Protein AF-A0A257LFM7-F1 (afdb_monomer)

Structure (mmCIF, N/CA/C/O backbone):
data_AF-A0A257LFM7-F1
#
_entry.id   AF-A0A257LFM7-F1
#
loop_
_atom_site.group_PDB
_atom_site.id
_atom_site.type_symbol
_atom_site.label_atom_id
_atom_site.label_alt_id
_atom_site.label_comp_id
_atom_site.label_asym_id
_atom_site.label_entity_id
_atom_site.label_seq_id
_atom_site.pdbx_PDB_ins_code
_atom_site.Cartn_x
_atom_site.Cartn_y
_atom_site.Cartn_z
_atom_site.occupancy
_atom_site.B_iso_or_equiv
_atom_site.auth_seq_id
_atom_site.auth_comp_id
_atom_site.auth_asym_id
_atom_site.auth_atom_id
_atom_site.pdbx_PDB_model_num
ATOM 1 N N . MET A 1 1 ? 30.076 26.881 -37.413 1.00 47.75 1 MET A N 1
ATOM 2 C CA . MET A 1 1 ? 30.896 25.856 -38.094 1.00 47.75 1 MET A CA 1
ATOM 3 C C . MET A 1 1 ? 30.416 25.751 -39.536 1.00 47.75 1 MET A C 1
ATOM 5 O O . MET A 1 1 ? 29.245 25.444 -39.719 1.00 47.75 1 MET A O 1
ATOM 9 N N . PRO A 1 2 ? 31.235 26.105 -40.540 1.00 49.88 2 PRO A N 1
ATOM 10 C CA . PRO A 1 2 ? 30.829 26.070 -41.944 1.00 49.88 2 PRO A CA 1
ATOM 11 C C . PRO A 1 2 ? 30.693 24.620 -42.424 1.00 49.88 2 PRO A C 1
ATOM 13 O O . PRO A 1 2 ? 31.583 23.801 -42.202 1.00 49.88 2 PRO A O 1
ATOM 16 N N . ALA A 1 3 ? 29.567 24.299 -43.063 1.00 53.66 3 ALA A N 1
ATOM 17 C CA . ALA A 1 3 ? 29.350 23.005 -43.694 1.00 53.66 3 ALA A CA 1
ATOM 18 C C . ALA A 1 3 ? 30.335 22.847 -44.860 1.00 53.66 3 ALA A C 1
ATOM 20 O O . ALA A 1 3 ? 30.279 23.606 -45.827 1.00 53.66 3 ALA A O 1
ATOM 21 N N . MET A 1 4 ? 31.249 21.879 -44.765 1.00 58.03 4 MET A N 1
ATOM 22 C CA . MET A 1 4 ? 32.075 21.483 -45.903 1.00 58.03 4 MET A CA 1
ATOM 23 C C . MET A 1 4 ? 31.155 20.951 -47.013 1.00 58.03 4 MET A C 1
ATOM 25 O O . MET A 1 4 ? 30.431 19.980 -46.773 1.00 58.03 4 MET A O 1
ATOM 29 N N . PRO A 1 5 ? 31.158 21.545 -48.220 1.00 57.62 5 PRO A N 1
ATOM 30 C CA . PRO A 1 5 ? 30.429 20.982 -49.342 1.00 57.62 5 PRO A CA 1
ATOM 31 C C . PRO A 1 5 ? 31.080 19.649 -49.713 1.00 57.62 5 PRO A C 1
ATOM 33 O O . PRO A 1 5 ? 32.268 19.586 -50.031 1.00 57.62 5 PRO A O 1
ATOM 36 N N . LEU A 1 6 ? 30.303 18.567 -49.658 1.00 60.91 6 LEU A N 1
ATOM 37 C CA . LEU A 1 6 ? 30.749 17.262 -50.136 1.00 60.91 6 LEU A CA 1
ATOM 38 C C . LEU A 1 6 ? 31.163 17.402 -51.615 1.00 60.91 6 LEU A C 1
ATOM 40 O O . LEU A 1 6 ? 30.379 17.940 -52.405 1.00 60.91 6 LEU A O 1
ATOM 44 N N . PRO A 1 7 ? 32.356 16.929 -52.023 1.00 60.31 7 PRO A N 1
ATOM 45 C CA . PRO A 1 7 ? 32.887 17.094 -53.375 1.00 60.31 7 PRO A CA 1
ATOM 46 C C . PRO A 1 7 ? 32.205 16.114 -54.342 1.00 60.31 7 PRO A C 1
ATOM 48 O O . PRO A 1 7 ? 32.818 15.213 -54.904 1.00 60.31 7 PRO A O 1
ATOM 51 N N . LEU A 1 8 ? 30.894 16.258 -54.517 1.00 55.66 8 LEU A N 1
ATOM 52 C CA . LEU A 1 8 ? 30.091 15.458 -55.442 1.00 55.66 8 LEU A CA 1
ATOM 53 C C . LEU A 1 8 ? 30.017 16.114 -56.830 1.00 55.66 8 LEU A C 1
ATOM 55 O O . LEU A 1 8 ? 29.607 15.479 -57.797 1.00 55.66 8 LEU A O 1
ATOM 59 N N . SE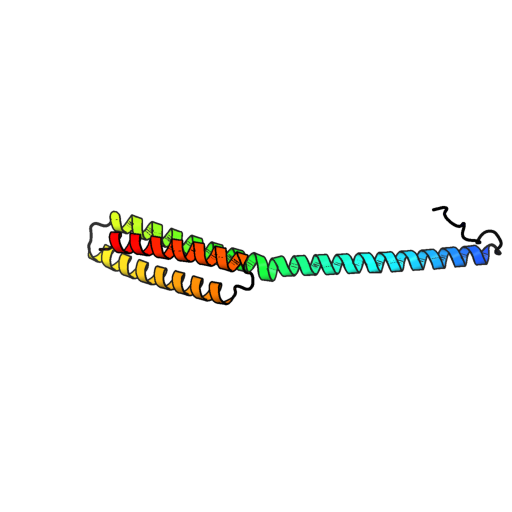R A 1 9 ? 30.424 17.381 -56.953 1.00 60.25 9 SER A N 1
ATOM 60 C CA . SER A 1 9 ? 30.270 18.208 -58.155 1.00 60.25 9 SER A CA 1
ATOM 61 C C . SER A 1 9 ? 31.342 17.998 -59.233 1.00 60.25 9 SER A C 1
ATOM 63 O O . SER A 1 9 ? 31.210 18.568 -60.316 1.00 60.25 9 SER A O 1
ATOM 65 N N . THR A 1 10 ? 32.347 17.150 -59.001 1.00 59.50 10 THR A N 1
ATOM 66 C CA . THR A 1 10 ? 33.417 16.818 -59.969 1.00 59.50 10 THR A CA 1
ATOM 67 C C . THR A 1 10 ? 33.286 15.412 -60.571 1.00 59.50 10 THR A C 1
ATOM 69 O O . THR A 1 10 ? 34.024 15.051 -61.483 1.00 59.50 10 THR A O 1
ATOM 72 N N . LEU A 1 11 ? 32.316 14.614 -60.108 1.00 59.88 11 LEU A N 1
ATOM 73 C CA . LEU A 1 11 ? 32.126 13.218 -60.522 1.00 59.88 11 LEU A CA 1
ATOM 74 C C . LEU A 1 11 ? 31.223 13.094 -61.760 1.00 59.88 11 LEU A C 1
ATOM 76 O O . LEU A 1 11 ? 30.362 13.949 -61.991 1.00 59.88 11 LEU A O 1
ATOM 80 N N . LYS A 1 12 ? 31.367 12.009 -62.537 1.00 71.25 12 LYS A N 1
ATOM 81 C CA . LYS A 1 12 ? 30.468 11.696 -63.668 1.00 71.25 12 LYS A CA 1
ATOM 82 C C . LYS A 1 12 ? 29.021 11.508 -63.160 1.00 71.25 12 LYS A C 1
ATOM 84 O O . LYS A 1 12 ? 28.848 10.982 -62.058 1.00 71.25 12 LYS A O 1
ATOM 89 N N . PRO A 1 13 ? 27.974 11.859 -63.933 1.00 71.44 13 PRO A N 1
ATOM 90 C CA . PRO A 1 13 ? 26.576 11.845 -63.469 1.00 71.44 13 PRO A CA 1
ATOM 91 C C . PRO A 1 13 ? 26.137 10.527 -62.802 1.00 71.44 13 PRO A C 1
ATOM 93 O O . PRO A 1 13 ? 25.510 10.544 -61.745 1.00 71.44 13 PRO A O 1
ATOM 96 N N . GLY A 1 14 ? 26.556 9.378 -63.349 1.00 72.25 14 GLY A N 1
ATOM 97 C CA . GLY A 1 14 ? 26.248 8.058 -62.783 1.00 72.25 14 GLY A CA 1
ATOM 98 C C . GLY A 1 14 ? 26.924 7.757 -61.436 1.0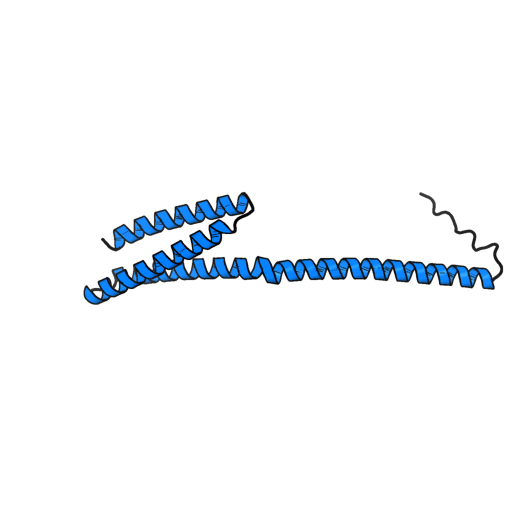0 72.25 14 GLY A C 1
ATOM 99 O O . GLY A 1 14 ? 26.375 7.015 -60.627 1.00 72.25 14 GLY A O 1
ATOM 100 N N . GLN A 1 15 ? 28.086 8.352 -61.147 1.00 77.50 15 GLN A N 1
ATOM 101 C CA . GLN A 1 15 ? 28.755 8.216 -59.845 1.00 77.50 15 GLN A CA 1
ATOM 102 C C . GLN A 1 15 ? 28.098 9.095 -58.776 1.00 77.50 15 GLN A C 1
ATOM 104 O O . GLN A 1 15 ? 27.980 8.666 -57.630 1.00 77.50 15 GLN A O 1
ATOM 109 N N . ARG A 1 16 ? 27.599 10.283 -59.151 1.00 74.50 16 ARG A N 1
ATOM 110 C CA . ARG A 1 16 ? 26.830 11.151 -58.240 1.00 74.50 16 ARG A CA 1
ATOM 111 C C . ARG A 1 16 ? 25.546 10.478 -57.781 1.00 74.50 16 ARG A C 1
ATOM 113 O O . ARG A 1 16 ? 25.245 10.490 -56.593 1.00 74.50 16 ARG A O 1
ATOM 120 N N . LEU A 1 17 ? 24.831 9.847 -58.714 1.00 81.75 17 LEU A N 1
ATOM 121 C CA . LEU A 1 17 ? 23.586 9.147 -58.412 1.00 81.75 17 LEU A CA 1
ATOM 122 C C . LEU A 1 17 ? 23.818 7.978 -57.441 1.00 81.75 17 LEU A C 1
ATOM 124 O O . LEU A 1 17 ? 23.080 7.827 -56.473 1.00 81.75 17 LEU A O 1
ATOM 128 N N . ARG A 1 18 ? 24.891 7.198 -57.642 1.00 83.94 18 ARG A N 1
ATOM 129 C CA . ARG A 1 18 ? 25.274 6.108 -56.727 1.00 83.94 18 ARG A CA 1
ATOM 130 C C . ARG A 1 18 ? 25.683 6.623 -55.346 1.00 83.94 18 ARG A C 1
ATOM 132 O O . ARG A 1 18 ? 25.299 6.018 -54.352 1.00 83.94 18 ARG A O 1
ATOM 139 N N . GLY A 1 19 ? 26.413 7.739 -55.277 1.00 84.88 19 GLY A N 1
ATOM 140 C CA . GLY A 1 19 ? 26.787 8.377 -54.011 1.00 84.88 19 GLY A CA 1
ATOM 141 C C . GLY A 1 19 ? 25.576 8.885 -53.223 1.00 84.88 19 GLY A C 1
ATOM 142 O O . GLY A 1 19 ? 25.474 8.623 -52.028 1.00 84.88 19 GLY A O 1
ATOM 143 N N . LEU A 1 20 ? 24.624 9.538 -53.897 1.00 87.94 20 LEU A N 1
ATOM 144 C CA . LEU A 1 20 ? 23.369 9.984 -53.282 1.00 87.94 20 LEU A CA 1
ATOM 145 C C . LEU A 1 20 ? 22.509 8.806 -52.812 1.00 87.94 20 LEU A C 1
ATOM 147 O O . LEU A 1 20 ? 21.964 8.858 -51.714 1.00 87.94 20 LEU A O 1
ATOM 151 N N . LEU A 1 21 ? 22.427 7.730 -53.600 1.00 89.62 21 LEU A N 1
ATOM 152 C CA . LEU A 1 21 ? 21.700 6.520 -53.214 1.00 89.62 21 LEU A CA 1
ATOM 153 C C . LEU A 1 21 ? 22.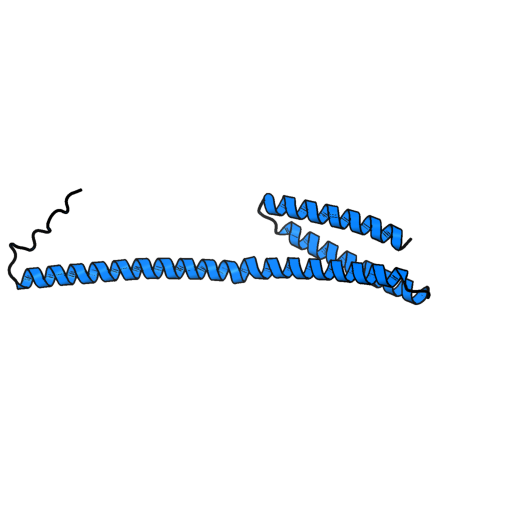329 5.848 -51.983 1.00 89.62 21 LEU A C 1
ATOM 155 O O . LEU A 1 21 ? 21.617 5.491 -51.050 1.00 89.62 21 LEU A O 1
ATOM 159 N N . ALA A 1 22 ? 23.658 5.710 -51.952 1.00 91.12 22 ALA A N 1
ATOM 160 C CA . ALA A 1 22 ? 24.367 5.144 -50.806 1.00 91.12 22 ALA A CA 1
ATOM 161 C C . ALA A 1 22 ? 24.174 5.994 -49.538 1.00 91.12 22 ALA A C 1
ATOM 163 O O . ALA A 1 22 ? 23.930 5.449 -48.464 1.00 91.12 22 ALA A O 1
ATOM 164 N N . LEU A 1 23 ? 24.218 7.324 -49.672 1.00 91.44 23 LEU A N 1
ATOM 165 C CA . LEU A 1 23 ? 23.950 8.249 -48.571 1.00 91.44 23 LEU A CA 1
ATOM 166 C C . LEU A 1 23 ? 22.504 8.135 -48.068 1.00 91.44 23 LEU A C 1
ATOM 168 O O . LEU A 1 23 ? 22.279 8.115 -46.861 1.00 91.44 23 LEU A O 1
ATOM 172 N N . LEU A 1 24 ? 21.529 8.021 -48.974 1.00 91.81 24 LEU A N 1
ATOM 173 C CA . LEU A 1 24 ? 20.124 7.825 -48.616 1.00 91.81 24 LEU A CA 1
ATOM 174 C C . LEU A 1 24 ? 19.933 6.524 -47.822 1.00 91.81 24 LEU A C 1
ATOM 176 O O . LEU A 1 24 ? 19.301 6.540 -46.770 1.00 91.81 24 LEU A O 1
ATOM 180 N N . ILE A 1 25 ? 20.513 5.413 -48.289 1.00 94.00 25 ILE A N 1
ATOM 181 C CA . ILE A 1 25 ? 20.438 4.115 -47.600 1.00 94.00 25 ILE A CA 1
ATOM 182 C C . ILE A 1 25 ? 21.071 4.204 -46.205 1.00 94.00 25 ILE A C 1
ATOM 184 O O . ILE A 1 25 ? 20.489 3.711 -45.240 1.00 94.00 25 ILE A O 1
ATOM 188 N N . LEU A 1 26 ? 22.221 4.875 -46.077 1.00 94.25 26 LEU A N 1
ATOM 189 C CA . LEU A 1 26 ? 22.877 5.106 -44.788 1.00 94.25 26 LEU A CA 1
ATOM 190 C C . LEU A 1 26 ? 21.970 5.889 -43.823 1.00 94.25 26 LEU A C 1
ATOM 192 O O . LEU A 1 26 ? 21.817 5.499 -42.666 1.00 94.25 26 LEU A O 1
ATOM 196 N N . LEU A 1 27 ? 21.344 6.970 -44.297 1.00 92.00 27 LEU A N 1
ATOM 197 C CA . LEU A 1 27 ? 20.438 7.796 -43.494 1.00 92.00 27 LEU A CA 1
ATOM 198 C C . LEU A 1 27 ? 19.190 7.022 -43.053 1.00 92.00 27 LEU A C 1
ATOM 200 O O . LEU A 1 27 ? 18.792 7.122 -41.894 1.00 92.00 27 LEU A O 1
ATOM 204 N N . VAL A 1 28 ? 18.602 6.215 -43.941 1.00 93.12 28 VAL A N 1
ATOM 205 C CA . VAL A 1 28 ? 17.459 5.350 -43.602 1.00 93.12 28 VAL A CA 1
ATOM 206 C C . VAL A 1 28 ? 17.860 4.297 -42.566 1.00 93.12 28 VAL A C 1
ATOM 208 O O . VAL A 1 28 ? 17.122 4.084 -41.607 1.00 93.12 28 VAL A O 1
ATOM 211 N N . GLY A 1 29 ? 19.038 3.681 -42.705 1.00 92.62 29 GLY A N 1
ATOM 212 C CA . GLY A 1 29 ? 19.560 2.722 -41.728 1.00 92.62 29 GLY A CA 1
ATOM 213 C C . GLY A 1 29 ? 19.779 3.340 -40.344 1.00 92.62 29 GLY A C 1
ATOM 214 O O . GLY A 1 29 ? 19.379 2.756 -39.337 1.00 92.62 29 GLY A O 1
ATOM 215 N N . LEU A 1 30 ? 20.344 4.552 -40.288 1.00 92.69 30 LEU A N 1
ATOM 216 C CA . LEU A 1 30 ? 20.507 5.308 -39.042 1.00 92.69 30 LEU A CA 1
ATOM 217 C C . LEU A 1 30 ? 19.156 5.641 -38.399 1.00 92.69 30 LEU A C 1
ATOM 219 O O . LEU A 1 30 ? 18.977 5.410 -37.204 1.00 92.69 30 LEU A O 1
ATOM 223 N N . LEU A 1 31 ? 18.193 6.131 -39.185 1.00 91.81 31 LEU A N 1
ATOM 224 C CA . LEU A 1 31 ? 16.854 6.451 -38.691 1.00 91.81 31 LEU A CA 1
ATOM 225 C C . LEU A 1 31 ? 16.139 5.206 -38.152 1.00 91.81 31 LEU A C 1
ATOM 227 O O . LEU A 1 31 ? 15.547 5.264 -37.077 1.00 91.81 31 LEU A O 1
ATOM 231 N N . ALA A 1 32 ? 16.229 4.076 -38.858 1.00 89.62 32 ALA A N 1
ATOM 232 C CA . ALA A 1 32 ? 15.660 2.807 -38.415 1.00 89.62 32 ALA A CA 1
ATOM 233 C C . ALA A 1 32 ? 16.295 2.326 -37.099 1.00 89.62 32 ALA A C 1
ATOM 235 O O . ALA A 1 32 ? 15.577 1.899 -36.194 1.00 89.62 32 ALA A O 1
ATOM 236 N N . GLY A 1 33 ? 17.619 2.450 -36.955 1.00 87.44 33 GLY A N 1
ATOM 237 C CA . GLY A 1 33 ? 18.325 2.121 -35.715 1.00 87.44 33 GLY A CA 1
ATOM 238 C C . GLY A 1 33 ? 17.885 2.990 -34.532 1.00 87.44 33 GLY A C 1
ATOM 239 O O . GLY A 1 33 ? 17.578 2.469 -33.459 1.00 87.44 33 GLY A O 1
ATOM 240 N N . VAL A 1 34 ? 17.779 4.307 -34.736 1.00 88.56 34 VAL A N 1
ATOM 241 C CA . VAL A 1 34 ? 17.291 5.249 -33.715 1.00 88.56 34 VAL A CA 1
ATOM 242 C C . VAL A 1 34 ? 15.837 4.948 -33.346 1.00 88.56 34 VAL A C 1
ATOM 244 O O . VAL A 1 34 ? 15.519 4.814 -32.165 1.00 88.56 34 VAL A O 1
ATOM 247 N N . ALA A 1 35 ? 14.958 4.760 -34.334 1.00 85.12 35 ALA A N 1
ATOM 248 C CA . ALA A 1 35 ? 13.552 4.431 -34.107 1.00 85.12 35 ALA A CA 1
ATOM 249 C C . ALA A 1 35 ? 13.384 3.118 -33.326 1.00 85.12 35 ALA A C 1
ATOM 251 O O . ALA A 1 35 ? 12.569 3.041 -32.402 1.00 85.12 35 ALA A O 1
ATOM 252 N N . MET A 1 36 ? 14.186 2.097 -33.641 1.00 84.44 36 MET A N 1
ATOM 253 C CA . MET A 1 36 ? 14.176 0.826 -32.922 1.00 84.44 36 MET A CA 1
ATOM 254 C C . MET A 1 36 ? 14.658 0.986 -31.474 1.00 84.44 36 MET A C 1
ATOM 256 O O . MET A 1 36 ? 14.026 0.446 -30.569 1.00 84.44 36 MET A O 1
ATOM 260 N N . SER A 1 37 ? 15.712 1.774 -31.236 1.00 84.44 37 SER A N 1
ATOM 261 C CA . SER A 1 37 ? 16.202 2.090 -29.885 1.00 84.44 37 SER A CA 1
ATOM 262 C C . SER A 1 37 ? 15.137 2.795 -29.032 1.00 84.44 37 SER A C 1
ATOM 264 O O . SER A 1 37 ? 14.862 2.383 -27.904 1.00 84.44 37 SER A O 1
ATOM 266 N N . HIS A 1 38 ? 14.452 3.798 -29.595 1.00 80.69 38 HIS A N 1
ATOM 267 C CA . HIS A 1 38 ? 13.347 4.483 -28.915 1.00 80.69 38 HIS A CA 1
ATOM 268 C C . HIS A 1 38 ? 12.142 3.572 -28.664 1.00 80.69 38 HIS A C 1
ATOM 270 O O . HIS A 1 38 ? 11.512 3.649 -27.612 1.00 80.69 38 HIS A O 1
ATOM 276 N N . THR A 1 39 ? 11.824 2.680 -29.602 1.00 83.69 39 THR A N 1
ATOM 277 C CA . THR A 1 39 ? 10.732 1.714 -29.423 1.00 83.69 39 THR A CA 1
ATOM 278 C C . THR A 1 39 ? 11.057 0.726 -28.302 1.00 83.69 39 THR A C 1
ATOM 280 O O . THR A 1 39 ? 10.196 0.418 -27.480 1.00 83.69 39 THR A O 1
ATOM 283 N N . GLN A 1 40 ? 12.309 0.264 -28.216 1.00 82.25 40 GLN A N 1
ATOM 284 C CA . GLN A 1 40 ? 12.747 -0.627 -27.142 1.00 82.25 40 GLN A CA 1
ATOM 285 C C . GLN A 1 40 ? 12.687 0.054 -25.772 1.00 82.25 40 GLN A C 1
ATOM 287 O O . GLN A 1 40 ? 12.142 -0.538 -24.840 1.00 82.25 40 GLN A O 1
ATOM 292 N N . SER A 1 41 ? 13.163 1.296 -25.645 1.00 78.81 41 SER A N 1
ATOM 293 C CA . SER A 1 41 ? 13.099 2.035 -24.375 1.00 78.81 41 SER A CA 1
ATOM 294 C C . SER A 1 41 ? 11.666 2.380 -23.957 1.00 78.81 41 SER A C 1
ATOM 296 O O . SER A 1 41 ? 11.316 2.251 -22.785 1.00 78.81 41 SER A O 1
ATOM 298 N N . ALA A 1 42 ? 10.791 2.726 -24.904 1.00 76.25 42 ALA A N 1
ATOM 299 C CA . ALA A 1 42 ? 9.367 2.901 -24.626 1.00 76.25 42 ALA A CA 1
ATOM 300 C C . ALA A 1 42 ? 8.715 1.585 -24.164 1.00 76.25 42 ALA A C 1
ATOM 302 O O . ALA A 1 42 ? 7.932 1.569 -23.212 1.00 76.25 42 ALA A O 1
ATOM 303 N N . SER A 1 43 ? 9.074 0.462 -24.797 1.00 82.00 43 SER A N 1
ATOM 304 C CA . SER A 1 43 ? 8.558 -0.854 -24.415 1.00 82.00 43 SER A CA 1
ATOM 305 C C . SER A 1 43 ? 9.023 -1.283 -23.020 1.00 82.00 43 SER A C 1
ATOM 307 O O . SER A 1 43 ? 8.226 -1.830 -22.260 1.00 82.00 43 SER A O 1
ATOM 309 N N . SER A 1 44 ? 10.276 -0.998 -22.644 1.00 80.50 44 SER A N 1
ATOM 310 C CA . SER A 1 44 ? 10.802 -1.341 -21.321 1.00 80.50 44 SER A CA 1
ATOM 311 C C . SER A 1 44 ? 10.179 -0.478 -20.227 1.00 80.50 44 SER A C 1
ATOM 313 O O . SER A 1 44 ? 9.801 -1.013 -19.187 1.00 80.50 44 SER A O 1
ATOM 315 N N . ALA A 1 45 ? 9.972 0.819 -20.479 1.00 79.56 45 ALA A N 1
ATOM 316 C CA . ALA A 1 45 ? 9.253 1.704 -19.565 1.00 79.56 45 ALA A CA 1
ATOM 317 C C . ALA A 1 45 ? 7.796 1.250 -19.359 1.00 79.56 45 ALA A C 1
ATOM 319 O O . ALA A 1 45 ? 7.321 1.176 -18.226 1.00 79.56 45 ALA A O 1
ATOM 320 N N . SER A 1 46 ? 7.102 0.878 -20.439 1.00 84.56 46 SER A N 1
ATOM 321 C CA . SER A 1 46 ? 5.726 0.369 -20.372 1.00 84.56 46 SER A CA 1
ATOM 322 C C . SER A 1 46 ? 5.626 -0.949 -19.593 1.00 84.56 46 SER A C 1
ATOM 324 O O . SER A 1 46 ? 4.725 -1.111 -18.761 1.00 84.56 46 SER A O 1
ATOM 326 N N . ARG A 1 47 ? 6.582 -1.869 -19.793 1.00 86.12 47 ARG A N 1
ATOM 327 C CA . ARG A 1 47 ? 6.675 -3.110 -19.008 1.00 86.12 47 ARG A CA 1
ATOM 328 C C . ARG A 1 47 ? 6.960 -2.830 -17.543 1.00 86.12 47 ARG A C 1
ATOM 330 O O . ARG A 1 47 ? 6.236 -3.331 -16.696 1.00 86.12 47 ARG A O 1
ATOM 337 N N . HIS A 1 48 ? 7.938 -1.978 -17.236 1.00 83.12 48 HIS A N 1
ATOM 338 C CA . HIS A 1 48 ? 8.245 -1.598 -15.857 1.00 83.12 48 HIS A CA 1
ATOM 339 C C . HIS A 1 48 ? 7.017 -1.018 -15.143 1.00 83.12 48 HIS A C 1
ATOM 341 O O . HIS A 1 48 ? 6.689 -1.417 -14.026 1.00 83.12 48 HIS A O 1
ATOM 347 N N . PHE A 1 49 ? 6.275 -0.137 -15.813 1.00 83.00 49 PHE A N 1
ATOM 348 C CA . PHE A 1 49 ? 5.043 0.416 -15.266 1.00 83.00 49 PHE A CA 1
ATOM 349 C C . PHE A 1 49 ? 3.981 -0.665 -14.997 1.00 83.00 49 PHE A C 1
ATOM 351 O O . PHE A 1 49 ? 3.392 -0.709 -13.917 1.00 83.00 49 PHE A O 1
ATOM 358 N N . SER A 1 50 ? 3.767 -1.571 -15.952 1.00 85.38 50 SER A N 1
ATOM 359 C CA . SER A 1 50 ? 2.722 -2.601 -15.866 1.00 85.38 50 SER A CA 1
ATOM 360 C C . SER A 1 50 ? 3.065 -3.740 -14.899 1.00 85.38 50 SER A C 1
ATOM 362 O O . SER A 1 50 ? 2.176 -4.282 -14.247 1.00 85.38 50 SER A O 1
ATOM 364 N N . GLU A 1 51 ? 4.342 -4.107 -14.791 1.00 86.69 51 GLU A N 1
ATOM 365 C CA . GLU A 1 51 ? 4.813 -5.267 -14.025 1.00 86.69 51 GLU A CA 1
ATOM 366 C C . GLU A 1 51 ? 5.295 -4.900 -12.614 1.00 86.69 51 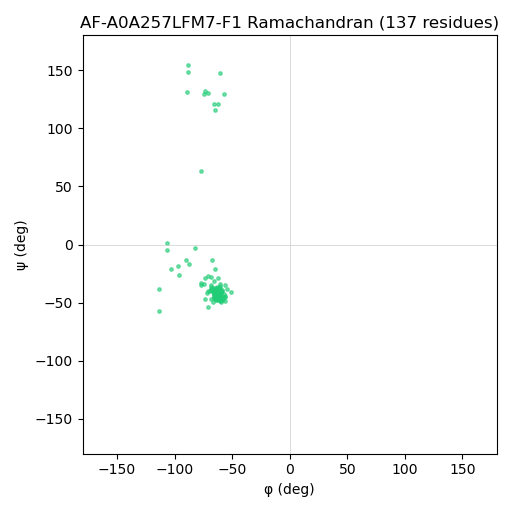GLU A C 1
ATOM 368 O O . GLU A 1 51 ? 5.235 -5.734 -11.709 1.00 86.69 51 GLU A O 1
ATOM 373 N N . VAL A 1 52 ? 5.745 -3.658 -12.394 1.00 83.69 52 VAL A N 1
ATOM 374 C CA . VAL A 1 52 ? 6.307 -3.213 -11.106 1.00 83.69 52 VAL A CA 1
ATOM 375 C C . VAL A 1 52 ? 5.417 -2.169 -10.441 1.00 83.69 52 VAL A C 1
ATOM 377 O O . VAL A 1 52 ? 4.952 -2.387 -9.319 1.00 83.69 52 VAL A O 1
ATOM 380 N N . VAL A 1 53 ? 5.137 -1.060 -11.131 1.00 84.69 53 VAL A N 1
ATOM 381 C CA . VAL A 1 53 ? 4.450 0.099 -10.533 1.00 84.69 53 VAL A CA 1
ATOM 382 C C . VAL A 1 53 ? 2.980 -0.210 -10.252 1.00 84.69 53 VAL A C 1
ATOM 384 O O . VAL A 1 53 ? 2.534 -0.090 -9.110 1.00 84.69 53 VAL A O 1
ATOM 387 N N . MET A 1 54 ? 2.232 -0.674 -11.258 1.00 88.31 54 MET A N 1
ATOM 388 C CA . MET A 1 54 ? 0.795 -0.939 -11.127 1.00 88.31 54 MET A CA 1
ATOM 389 C C . MET A 1 54 ? 0.485 -2.005 -10.058 1.00 88.31 54 MET A C 1
ATOM 391 O O . MET A 1 54 ? -0.378 -1.766 -9.207 1.00 88.31 54 MET A O 1
ATOM 395 N N . PRO A 1 55 ? 1.198 -3.150 -10.000 1.00 88.81 55 PRO A N 1
ATOM 396 C CA . 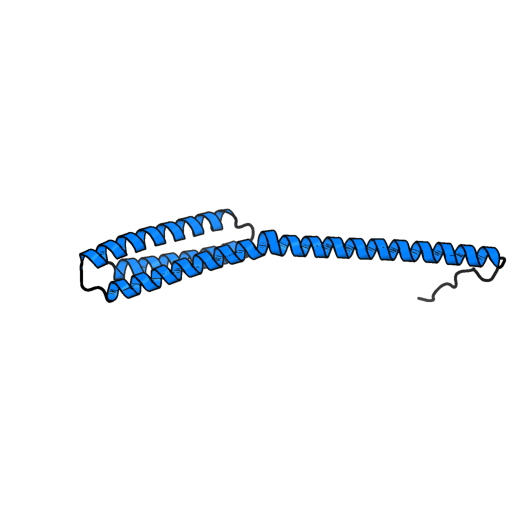PRO A 1 55 ? 0.974 -4.128 -8.942 1.00 88.81 55 PRO A CA 1
ATOM 397 C C . PRO A 1 55 ? 1.359 -3.603 -7.557 1.00 88.81 55 PRO A C 1
ATOM 399 O O . PRO A 1 55 ? 0.737 -4.004 -6.575 1.00 88.81 55 PRO A O 1
ATOM 402 N N . SER A 1 56 ? 2.363 -2.724 -7.451 1.00 85.62 56 SER A N 1
ATOM 403 C CA . SER A 1 56 ? 2.718 -2.089 -6.176 1.00 85.62 56 SER A CA 1
ATOM 404 C C . SER A 1 56 ? 1.611 -1.149 -5.694 1.00 85.62 56 SER A C 1
ATOM 406 O O . SER A 1 56 ? 1.123 -1.309 -4.575 1.00 85.62 56 SER A O 1
ATOM 408 N N . MET A 1 57 ? 1.120 -0.258 -6.567 1.00 87.38 57 MET A N 1
ATOM 409 C CA . MET A 1 57 ? -0.011 0.630 -6.261 1.00 87.38 57 MET A CA 1
ATOM 410 C C . MET A 1 57 ? -1.254 -0.151 -5.844 1.00 87.38 57 MET A C 1
ATOM 412 O O . MET A 1 57 ? -1.898 0.211 -4.863 1.00 87.38 57 MET A O 1
ATOM 416 N N . LYS A 1 58 ? -1.564 -1.255 -6.535 1.00 91.12 58 LYS A N 1
ATOM 417 C CA . LYS A 1 58 ? -2.685 -2.119 -6.157 1.00 91.12 58 LYS A CA 1
ATOM 418 C C . LYS A 1 58 ? -2.536 -2.663 -4.735 1.00 91.12 58 LYS A C 1
ATOM 420 O O . LYS A 1 58 ? -3.484 -2.597 -3.967 1.00 91.12 58 LYS A O 1
ATOM 425 N N . ARG A 1 59 ? -1.351 -3.149 -4.349 1.00 89.12 59 ARG A N 1
ATOM 426 C CA . ARG A 1 59 ? -1.117 -3.658 -2.982 1.00 89.12 59 ARG A CA 1
ATOM 427 C C . ARG A 1 59 ? -1.299 -2.574 -1.923 1.00 89.12 59 ARG A C 1
ATOM 429 O O . ARG A 1 59 ? -1.841 -2.865 -0.862 1.00 89.12 59 ARG A O 1
ATOM 436 N N . VAL A 1 60 ? -0.845 -1.351 -2.204 1.00 89.94 60 VAL A N 1
ATOM 437 C CA . VAL A 1 60 ? -1.048 -0.204 -1.307 1.00 89.94 60 VAL A CA 1
ATOM 438 C C . VAL A 1 60 ? -2.536 0.128 -1.204 1.00 89.94 60 VAL A C 1
ATOM 440 O O . VAL A 1 60 ? -3.047 0.285 -0.101 1.00 89.94 60 VAL A O 1
ATOM 443 N N . HIS A 1 61 ? -3.255 0.160 -2.326 1.00 92.69 61 HIS A N 1
ATOM 444 C CA . HIS A 1 61 ? -4.700 0.377 -2.336 1.00 92.69 61 HIS A CA 1
ATOM 445 C C . HIS A 1 61 ? -5.455 -0.695 -1.533 1.00 92.69 61 HIS A C 1
ATOM 447 O O . HIS A 1 61 ? -6.271 -0.357 -0.681 1.00 92.69 61 HIS A O 1
ATOM 453 N N . ASP A 1 62 ? -5.126 -1.974 -1.730 1.00 92.19 62 ASP A N 1
ATOM 454 C CA . ASP A 1 62 ? -5.730 -3.093 -0.999 1.00 92.19 62 ASP A CA 1
ATOM 455 C C . ASP A 1 62 ? -5.449 -3.019 0.515 1.00 92.19 62 ASP A C 1
ATOM 457 O O . ASP A 1 62 ? -6.231 -3.524 1.323 1.00 92.19 62 ASP A O 1
ATOM 461 N N . LEU A 1 63 ? -4.318 -2.428 0.917 1.00 93.19 63 LEU A N 1
ATOM 462 C CA . LEU A 1 63 ? -3.986 -2.182 2.319 1.00 93.19 63 LEU A CA 1
ATOM 463 C C . LEU A 1 63 ? -4.828 -1.039 2.898 1.00 93.19 63 LEU A C 1
ATOM 465 O O . LEU A 1 63 ? -5.392 -1.199 3.975 1.00 93.19 63 LEU A O 1
ATOM 469 N N . VAL A 1 64 ? -4.938 0.082 2.180 1.00 94.06 64 VAL A N 1
ATOM 470 C CA . VAL A 1 64 ? -5.769 1.226 2.590 1.00 94.06 64 VAL A CA 1
ATOM 471 C C . VAL A 1 64 ? -7.227 0.798 2.740 1.00 94.06 64 VAL A C 1
ATOM 473 O O . VAL A 1 64 ? -7.828 1.049 3.779 1.00 94.06 64 VAL A O 1
ATOM 476 N N . ALA A 1 65 ? -7.761 0.062 1.762 1.00 95.38 65 ALA A N 1
ATOM 477 C CA . ALA A 1 65 ? -9.121 -0.463 1.817 1.00 95.38 65 ALA A CA 1
ATOM 478 C C . ALA A 1 65 ? -9.347 -1.374 3.038 1.00 95.38 65 ALA A C 1
ATOM 480 O O . ALA A 1 65 ? -10.383 -1.281 3.691 1.00 95.38 65 ALA A O 1
ATOM 481 N N . ALA A 1 66 ? -8.371 -2.221 3.389 1.00 94.81 66 ALA A N 1
ATOM 482 C CA . ALA A 1 66 ? -8.462 -3.064 4.582 1.00 94.81 66 ALA A CA 1
ATOM 483 C C . ALA A 1 66 ? -8.461 -2.240 5.882 1.00 94.81 66 ALA A C 1
ATOM 485 O O . ALA A 1 66 ? -9.206 -2.547 6.810 1.00 94.81 66 ALA A O 1
ATOM 486 N N . VAL A 1 67 ? -7.654 -1.176 5.957 1.00 95.94 67 VAL A N 1
ATOM 487 C CA . VAL A 1 67 ? -7.645 -0.267 7.115 1.00 95.94 67 VAL A CA 1
ATOM 488 C C . VAL A 1 67 ? -8.980 0.469 7.244 1.00 95.94 67 VAL A C 1
ATOM 490 O O . VAL A 1 67 ? -9.508 0.575 8.350 1.00 95.94 67 VAL A O 1
ATOM 493 N N . ASP A 1 68 ? -9.555 0.937 6.137 1.00 95.94 68 ASP A N 1
ATOM 494 C CA . ASP A 1 68 ? -10.855 1.613 6.143 1.00 95.94 68 ASP A CA 1
ATOM 495 C C . ASP A 1 68 ? -12.001 0.672 6.538 1.00 95.94 68 ASP A C 1
ATOM 497 O O . ASP A 1 68 ? -12.859 1.065 7.330 1.00 95.94 68 ASP A O 1
ATOM 501 N N . GLU A 1 69 ? -11.979 -0.587 6.091 1.00 95.38 69 GLU A N 1
ATOM 502 C CA . GLU A 1 69 ? -12.919 -1.615 6.562 1.00 95.38 69 GLU A CA 1
ATOM 503 C C . GLU A 1 69 ? -12.809 -1.788 8.083 1.00 95.38 69 GLU A C 1
ATOM 505 O O . GLU A 1 69 ? -13.812 -1.748 8.792 1.00 95.38 69 GLU A O 1
ATOM 510 N N . VAL A 1 70 ? -11.589 -1.898 8.621 1.00 96.25 70 VAL A N 1
ATOM 511 C CA . VAL A 1 70 ? -11.370 -2.016 10.071 1.00 96.25 70 VAL A CA 1
ATOM 512 C C . VAL A 1 70 ? -11.874 -0.786 10.830 1.00 96.25 70 VAL A C 1
ATOM 514 O O . VAL A 1 70 ? -12.459 -0.926 11.908 1.00 96.25 70 VAL A O 1
ATOM 517 N N . ARG A 1 71 ? -11.715 0.421 10.278 1.00 94.44 71 ARG A N 1
ATOM 518 C CA . ARG A 1 71 ? -12.306 1.644 10.850 1.00 94.44 71 ARG A CA 1
ATOM 519 C C . ARG A 1 71 ? -13.831 1.590 10.842 1.00 94.44 71 ARG A C 1
ATOM 521 O O . ARG A 1 71 ? -14.440 1.930 11.854 1.00 94.44 71 ARG A O 1
ATOM 528 N N . GLY A 1 72 ? -14.437 1.132 9.749 1.00 95.00 72 GLY A N 1
ATOM 529 C CA . GLY A 1 72 ? -15.884 0.946 9.639 1.00 95.00 72 GLY A CA 1
ATOM 530 C C . GLY A 1 72 ? -16.421 -0.056 10.661 1.00 95.00 72 GLY A C 1
ATOM 531 O O . GLY A 1 72 ? -17.370 0.245 11.381 1.00 95.00 72 GLY A O 1
ATOM 532 N N . LEU A 1 73 ? -15.762 -1.209 10.804 1.00 95.38 73 LEU A N 1
ATOM 533 C CA . LEU A 1 73 ? -16.102 -2.212 11.816 1.00 95.38 73 LEU A CA 1
ATOM 534 C C . LEU A 1 73 ? -15.914 -1.670 13.243 1.00 95.38 73 LEU A C 1
ATOM 536 O O . LEU A 1 73 ? -16.748 -1.926 14.104 1.00 95.38 73 LEU A O 1
ATOM 540 N N . SER A 1 74 ? -14.877 -0.866 13.497 1.00 94.06 74 SER A N 1
ATOM 541 C CA . SER A 1 74 ? -14.686 -0.224 14.809 1.00 94.06 74 SER A CA 1
ATOM 542 C C . SER A 1 74 ? -15.813 0.766 15.124 1.00 94.06 74 SER A C 1
ATOM 544 O O . SER A 1 74 ? -16.285 0.832 16.253 1.00 94.06 74 SER A O 1
ATOM 546 N N . ALA A 1 75 ? -16.287 1.518 14.126 1.00 94.12 75 ALA A N 1
ATOM 547 C CA . ALA A 1 75 ? -17.430 2.412 14.293 1.00 94.12 75 ALA A CA 1
ATOM 548 C C . ALA A 1 75 ? -18.741 1.640 14.510 1.00 94.12 75 ALA A C 1
ATOM 550 O O . ALA A 1 75 ? -19.560 2.052 15.326 1.00 94.12 75 ALA A O 1
ATOM 551 N N . LEU A 1 76 ? -18.929 0.510 13.820 1.00 94.75 76 LEU A N 1
ATOM 552 C CA . LEU A 1 76 ? -20.082 -0.366 14.023 1.00 94.75 76 LEU A CA 1
ATOM 553 C C . LEU A 1 76 ? -20.111 -0.939 15.445 1.00 94.75 76 LEU A C 1
ATOM 555 O O . LEU A 1 76 ? -21.181 -0.989 16.042 1.00 94.75 76 LEU A O 1
ATOM 559 N N . HIS A 1 77 ? -18.955 -1.313 16.003 1.00 94.88 77 HIS A N 1
ATOM 560 C CA . HIS A 1 77 ? -18.850 -1.827 17.374 1.00 94.88 77 HIS A CA 1
ATOM 561 C C . HIS A 1 77 ? -19.454 -0.867 18.407 1.00 94.88 77 HIS A C 1
ATOM 563 O O . HIS A 1 77 ? -20.191 -1.313 19.279 1.00 94.88 77 HIS A O 1
ATOM 569 N N . LEU A 1 78 ? -19.269 0.448 18.228 1.00 92.06 78 LEU A N 1
ATOM 570 C CA . LEU A 1 78 ? -19.860 1.485 19.089 1.00 92.06 78 LEU A CA 1
ATOM 571 C C . LEU A 1 78 ? -21.396 1.548 19.040 1.00 92.06 78 LEU A C 1
ATOM 573 O O . LEU A 1 78 ? -22.018 2.128 19.930 1.00 92.06 78 LEU A O 1
ATOM 577 N N . LEU A 1 79 ? -22.012 1.020 17.981 1.00 94.19 79 LEU A N 1
ATOM 578 C CA . LEU A 1 79 ? -23.461 1.049 17.770 1.00 94.19 79 LEU A CA 1
ATOM 579 C C . LEU A 1 79 ? -24.144 -0.250 18.209 1.00 94.19 79 LEU A C 1
ATOM 581 O O . LEU A 1 79 ? -25.363 -0.264 18.399 1.00 94.19 79 LEU A O 1
ATOM 585 N N . LEU A 1 80 ? -23.382 -1.336 18.353 1.00 93.81 80 LEU A N 1
ATOM 586 C CA . LEU A 1 80 ? -23.910 -2.628 18.767 1.00 93.81 80 LEU A CA 1
ATOM 587 C C . LEU A 1 80 ? -24.253 -2.614 20.257 1.00 93.81 80 LEU A C 1
ATOM 589 O O . LEU A 1 80 ? -23.472 -2.176 21.098 1.00 93.81 80 LEU A O 1
ATOM 593 N N . ARG A 1 81 ? -25.451 -3.108 20.577 1.00 91.56 81 ARG A N 1
ATOM 594 C CA . ARG A 1 81 ? -25.964 -3.192 21.955 1.00 91.56 81 ARG A CA 1
ATOM 595 C C . ARG A 1 81 ? -25.895 -4.606 22.516 1.00 91.56 81 ARG A C 1
ATOM 597 O O . ARG A 1 81 ? -25.956 -4.764 23.728 1.00 91.56 81 ARG A O 1
ATOM 604 N N . ASP A 1 82 ? -25.822 -5.602 21.637 1.00 94.69 82 ASP A N 1
ATOM 605 C CA . ASP A 1 82 ? -25.722 -7.005 22.007 1.00 94.69 82 ASP A CA 1
ATOM 606 C C . ASP A 1 82 ? -24.256 -7.426 22.163 1.00 94.69 82 ASP A C 1
ATOM 608 O O . ASP A 1 82 ? -23.415 -7.169 21.297 1.00 94.69 82 ASP A O 1
ATOM 612 N N . ASP A 1 83 ? -23.954 -8.090 23.276 1.00 92.50 83 ASP A N 1
ATOM 613 C CA . ASP A 1 83 ? -22.588 -8.483 23.615 1.00 92.50 83 ASP A CA 1
ATOM 614 C C . ASP A 1 83 ? -22.087 -9.652 22.754 1.00 92.50 83 ASP A C 1
ATOM 616 O O . ASP A 1 83 ? -20.889 -9.734 22.470 1.00 92.50 83 ASP A O 1
ATOM 620 N N . ALA A 1 84 ? -22.976 -10.536 22.282 1.00 93.69 84 ALA A N 1
ATOM 621 C CA . ALA A 1 84 ? -22.579 -11.636 21.405 1.00 93.69 84 ALA A CA 1
ATOM 622 C C . ALA A 1 84 ? -22.207 -11.122 20.003 1.00 93.69 84 ALA A C 1
ATOM 624 O O . ALA A 1 84 ? -21.182 -11.529 19.446 1.00 93.69 84 ALA A O 1
ATOM 625 N N . GLU A 1 85 ? -22.980 -10.180 19.457 1.00 93.81 85 GLU A N 1
ATOM 626 C CA . GLU A 1 85 ? -22.652 -9.492 18.204 1.00 93.81 85 GLU A CA 1
ATOM 627 C C . GLU A 1 85 ? -21.342 -8.696 18.309 1.00 93.81 85 GLU A C 1
ATOM 629 O O . GLU A 1 85 ? -20.507 -8.761 17.400 1.00 93.81 85 GLU A O 1
ATOM 634 N N . ARG A 1 86 ? -21.110 -8.000 19.432 1.00 94.38 86 ARG A N 1
ATOM 635 C CA . ARG A 1 86 ? -19.841 -7.300 19.692 1.00 94.38 86 ARG A CA 1
ATOM 636 C C . ARG A 1 86 ? -18.646 -8.249 19.720 1.00 94.38 86 ARG A C 1
ATOM 638 O O . ARG A 1 86 ? -17.662 -7.991 19.031 1.00 94.38 86 ARG A O 1
ATOM 645 N N 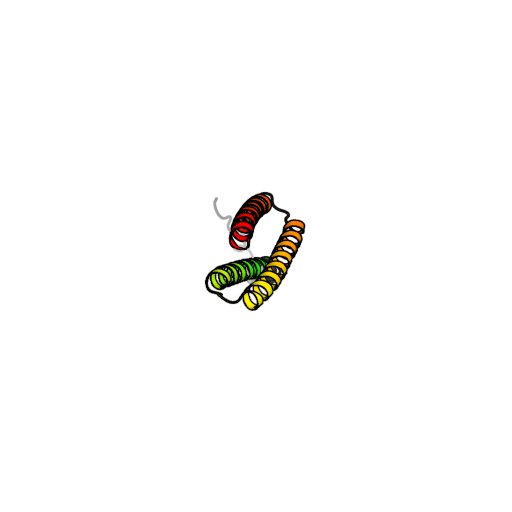. ALA A 1 87 ? -18.739 -9.366 20.441 1.00 94.31 87 ALA A N 1
ATOM 646 C CA . ALA A 1 87 ? -17.656 -10.348 20.527 1.00 94.31 87 ALA A CA 1
ATOM 647 C C . ALA A 1 87 ? -17.336 -10.994 19.161 1.00 94.31 87 ALA A C 1
ATOM 649 O O . ALA A 1 87 ? -16.170 -11.231 18.813 1.00 94.31 87 ALA A O 1
ATOM 650 N N . ALA A 1 88 ? -18.362 -11.248 18.341 1.00 94.56 88 ALA A N 1
ATOM 651 C CA . ALA A 1 88 ? -18.176 -11.724 16.971 1.00 94.56 88 ALA A CA 1
ATOM 652 C C . ALA A 1 88 ? -17.449 -10.679 16.103 1.00 94.56 88 ALA A C 1
ATOM 654 O O . ALA A 1 88 ? -16.534 -11.017 15.342 1.00 94.56 88 ALA A O 1
ATOM 655 N N . LEU A 1 89 ? -17.810 -9.401 16.250 1.00 95.81 89 LEU A N 1
ATOM 656 C CA . LEU A 1 89 ? -17.174 -8.293 15.545 1.00 95.81 89 LEU A CA 1
ATOM 657 C C . LEU A 1 89 ? -15.717 -8.079 15.984 1.00 95.81 89 LEU A C 1
ATOM 659 O O . LEU A 1 89 ? -14.851 -7.899 15.132 1.00 95.81 89 LEU A O 1
ATOM 663 N N . GLU A 1 90 ? -15.421 -8.180 17.280 1.00 95.69 90 GLU A N 1
ATOM 664 C CA . GLU A 1 90 ? -14.060 -8.137 17.838 1.00 95.69 90 GLU A CA 1
ATOM 665 C C . GLU A 1 90 ? -13.173 -9.255 17.276 1.00 95.69 90 GLU A C 1
ATOM 667 O O . GLU A 1 90 ? -12.022 -9.026 16.891 1.00 95.69 90 GLU A O 1
ATOM 672 N N . THR A 1 91 ? -13.725 -10.463 17.133 1.00 95.25 91 THR A N 1
ATOM 673 C CA . THR A 1 91 ? -13.020 -11.588 16.503 1.00 95.25 91 THR A CA 1
ATOM 674 C C . THR A 1 91 ? -12.662 -11.273 15.048 1.00 95.25 91 THR A C 1
ATOM 676 O O . THR A 1 91 ? -11.534 -11.532 14.610 1.00 95.25 91 THR A O 1
ATOM 679 N N . ARG A 1 92 ? -13.597 -10.669 14.300 1.00 95.19 92 ARG A N 1
ATOM 680 C CA . ARG A 1 92 ? -13.367 -10.231 12.917 1.00 95.19 92 ARG A CA 1
ATOM 681 C C . ARG A 1 92 ? -12.323 -9.114 12.845 1.00 95.19 92 ARG A C 1
ATOM 683 O O . ARG A 1 92 ? -11.394 -9.220 12.049 1.00 95.19 92 ARG A O 1
ATOM 690 N N . LEU A 1 93 ? -12.415 -8.101 13.706 1.00 96.06 93 LEU A N 1
ATOM 691 C CA . LEU A 1 93 ? -11.438 -7.012 13.818 1.00 96.06 93 LEU A CA 1
ATOM 692 C C . LEU A 1 93 ? -10.021 -7.545 14.075 1.00 96.06 93 LEU A C 1
ATOM 694 O O . LEU A 1 93 ? -9.075 -7.157 13.391 1.00 96.06 93 LEU A O 1
ATOM 698 N N . SER A 1 94 ? -9.876 -8.504 14.993 1.00 95.19 94 SER A N 1
ATOM 699 C CA . SER A 1 94 ? -8.595 -9.158 15.280 1.00 95.19 94 SER A CA 1
ATOM 700 C C . SER A 1 94 ? -8.039 -9.928 14.072 1.00 95.19 94 SER A C 1
ATOM 702 O O . SER A 1 94 ? -6.830 -9.939 13.821 1.00 95.19 94 SER A O 1
ATOM 704 N N . ALA A 1 95 ? -8.901 -10.596 13.299 1.00 95.50 95 ALA A N 1
ATOM 705 C CA . ALA A 1 95 ? -8.494 -11.277 12.072 1.00 95.50 95 ALA A CA 1
ATOM 706 C C . ALA A 1 95 ? -7.995 -10.289 11.002 1.00 95.50 95 ALA A C 1
ATOM 708 O O . ALA A 1 95 ? -6.921 -10.507 10.435 1.00 95.50 95 ALA A O 1
ATOM 709 N N . GLU A 1 96 ? -8.720 -9.191 10.778 1.00 94.94 96 GLU A N 1
ATOM 710 C CA . GLU A 1 96 ? -8.340 -8.156 9.809 1.00 94.94 96 GLU A CA 1
ATOM 711 C C . GLU A 1 96 ? -7.046 -7.437 10.208 1.00 94.94 96 GLU A C 1
ATOM 713 O O . GLU A 1 96 ? -6.145 -7.287 9.382 1.00 94.94 96 GLU A O 1
ATOM 718 N N . ARG A 1 97 ? -6.876 -7.091 11.492 1.00 95.69 97 ARG A N 1
ATOM 719 C CA . ARG A 1 97 ? -5.625 -6.505 12.003 1.00 95.69 97 ARG A CA 1
ATOM 720 C C . ARG A 1 97 ? -4.422 -7.403 11.709 1.00 95.69 97 ARG A C 1
ATOM 722 O O . ARG A 1 97 ? -3.447 -6.954 11.114 1.00 95.69 97 ARG A O 1
ATOM 729 N N . ARG A 1 98 ? -4.522 -8.705 12.007 1.00 95.81 98 ARG A N 1
ATOM 730 C CA . ARG A 1 98 ? -3.457 -9.679 11.687 1.00 95.81 98 ARG A CA 1
ATOM 731 C C . ARG A 1 98 ? -3.173 -9.773 10.188 1.00 95.81 98 ARG A C 1
ATOM 733 O O . ARG A 1 98 ? -2.023 -9.969 9.790 1.00 95.81 98 ARG A O 1
ATOM 740 N N . MET A 1 99 ? -4.199 -9.654 9.347 1.00 95.19 99 MET A N 1
ATOM 741 C CA . MET A 1 99 ? -4.035 -9.630 7.893 1.00 95.19 99 MET A CA 1
ATOM 742 C C . MET A 1 99 ? -3.266 -8.383 7.440 1.00 95.19 99 MET A C 1
ATOM 744 O O . MET A 1 99 ? -2.337 -8.501 6.636 1.00 95.19 99 MET A O 1
ATOM 748 N N . ILE A 1 100 ? -3.618 -7.209 7.968 1.00 96.19 100 ILE A N 1
ATOM 749 C CA . ILE A 1 100 ? -2.948 -5.932 7.691 1.00 96.19 100 ILE A CA 1
ATOM 750 C C . ILE A 1 100 ? -1.483 -5.995 8.128 1.00 96.19 100 ILE A C 1
ATOM 752 O O . ILE A 1 100 ? -0.600 -5.723 7.313 1.00 96.19 100 ILE A O 1
ATOM 756 N N . ASP A 1 101 ? -1.207 -6.461 9.347 1.00 95.31 101 ASP A N 1
ATOM 757 C CA . ASP A 1 101 ? 0.157 -6.601 9.870 1.00 95.31 101 ASP A CA 1
ATOM 758 C C . ASP A 1 101 ? 0.999 -7.542 8.993 1.00 95.31 101 ASP A C 1
ATOM 760 O O . ASP A 1 101 ? 2.144 -7.244 8.638 1.00 95.31 101 ASP A O 1
ATOM 764 N N . LYS A 1 102 ? 0.414 -8.662 8.544 1.00 94.81 102 LYS A N 1
ATOM 765 C CA . LYS A 1 102 ? 1.078 -9.596 7.624 1.00 94.81 102 LYS A CA 1
ATOM 766 C C . LYS A 1 102 ? 1.382 -8.953 6.268 1.00 94.81 102 LYS A C 1
ATOM 768 O O . LYS A 1 102 ? 2.460 -9.188 5.714 1.00 94.81 102 LYS A O 1
ATOM 773 N N . ARG A 1 103 ? 0.454 -8.162 5.715 1.00 93.31 103 ARG A N 1
ATOM 774 C CA . ARG A 1 103 ? 0.647 -7.442 4.442 1.00 93.31 103 ARG A CA 1
ATOM 775 C C . ARG A 1 103 ? 1.730 -6.372 4.572 1.00 93.31 103 ARG A C 1
ATOM 777 O O . ARG A 1 103 ? 2.602 -6.312 3.707 1.00 93.31 103 ARG A O 1
ATOM 784 N N . MET A 1 104 ? 1.730 -5.613 5.667 1.00 94.44 104 MET A N 1
ATOM 785 C CA . MET A 1 104 ? 2.771 -4.632 5.982 1.00 94.44 104 MET A CA 1
ATOM 786 C C . MET A 1 104 ? 4.145 -5.288 6.094 1.00 94.44 104 MET A C 1
ATOM 788 O O . MET A 1 104 ? 5.079 -4.875 5.412 1.00 94.44 104 MET A O 1
ATOM 792 N N . ALA A 1 105 ? 4.267 -6.376 6.856 1.00 93.25 105 ALA A N 1
ATOM 793 C CA . ALA A 1 105 ? 5.528 -7.103 6.987 1.00 93.25 105 ALA A CA 1
ATOM 794 C C . ALA A 1 105 ? 6.025 -7.671 5.644 1.00 93.25 105 ALA A C 1
ATOM 796 O O . ALA A 1 105 ? 7.224 -7.666 5.362 1.00 93.25 105 ALA A O 1
ATOM 797 N N . ALA A 1 106 ? 5.119 -8.162 4.792 1.00 90.75 106 ALA A N 1
ATOM 798 C CA . ALA A 1 106 ? 5.472 -8.646 3.459 1.00 90.75 106 ALA A CA 1
ATOM 799 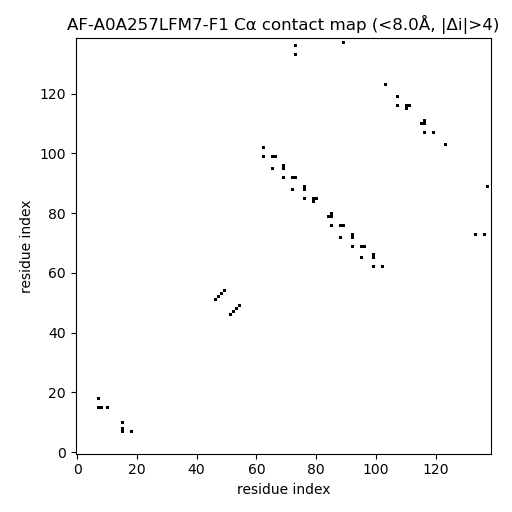C C . ALA A 1 106 ? 5.922 -7.515 2.520 1.00 90.75 106 ALA A C 1
ATOM 801 O O . ALA A 1 106 ? 6.822 -7.729 1.706 1.00 90.75 106 AL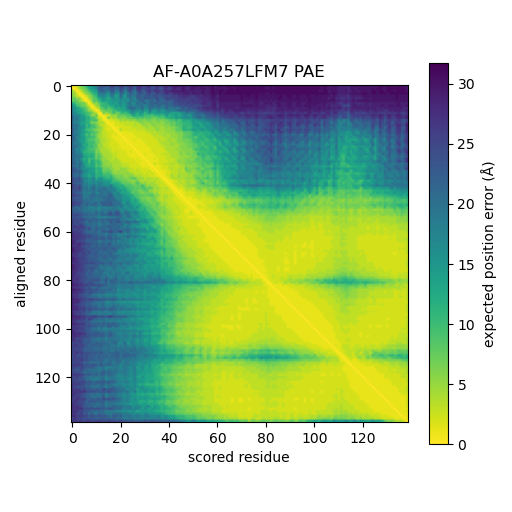A A O 1
ATOM 802 N N . TYR A 1 107 ? 5.313 -6.331 2.631 1.00 88.81 107 TYR A N 1
ATOM 803 C CA . TYR A 1 107 ? 5.704 -5.141 1.879 1.00 88.81 107 TYR A CA 1
ATOM 804 C C . TYR A 1 107 ? 7.074 -4.620 2.333 1.00 88.81 107 TYR A C 1
ATOM 806 O O . TYR A 1 107 ? 7.956 -4.443 1.495 1.00 88.81 107 TYR A O 1
ATOM 814 N N . GLY A 1 108 ? 7.303 -4.511 3.647 1.00 88.81 108 GLY A N 1
ATOM 815 C CA . GLY A 1 108 ? 8.568 -4.051 4.232 1.00 88.81 108 GLY A CA 1
ATOM 816 C C . GLY A 1 108 ? 9.794 -4.862 3.789 1.00 88.81 108 GLY A C 1
ATOM 817 O O . GLY A 1 108 ? 10.857 -4.304 3.542 1.00 88.81 108 GLY A O 1
ATOM 818 N N . LYS A 1 109 ? 9.639 -6.177 3.579 1.00 89.12 109 LYS A N 1
ATOM 819 C CA . LYS A 1 109 ? 10.713 -7.064 3.081 1.00 89.12 109 LYS A CA 1
ATOM 820 C C . LYS A 1 109 ? 11.151 -6.792 1.637 1.00 89.12 109 LYS A C 1
ATOM 822 O O . LYS A 1 109 ? 12.142 -7.366 1.196 1.00 89.12 109 LYS A O 1
ATOM 827 N N . ARG A 1 110 ? 10.387 -6.006 0.877 1.00 84.94 110 ARG A N 1
ATOM 828 C CA . ARG A 1 110 ? 10.626 -5.730 -0.550 1.00 84.94 110 ARG A CA 1
ATOM 829 C C . ARG A 1 110 ? 11.150 -4.318 -0.802 1.00 84.94 110 ARG A C 1
ATOM 831 O O . ARG A 1 110 ? 11.341 -3.960 -1.960 1.00 84.94 110 ARG A O 1
ATOM 838 N N . LEU A 1 111 ? 11.351 -3.529 0.252 1.00 85.75 111 LEU A N 1
ATOM 839 C CA . LEU A 1 111 ? 11.827 -2.156 0.143 1.00 85.75 111 LEU A CA 1
ATOM 840 C C . LEU A 1 111 ? 13.315 -2.145 -0.194 1.00 85.75 111 LEU A C 1
ATOM 842 O O . LEU A 1 111 ? 14.112 -2.819 0.458 1.00 85.75 111 LEU A O 1
ATOM 846 N N . VAL A 1 112 ? 13.665 -1.379 -1.222 1.00 81.69 112 VAL A N 1
ATOM 847 C CA . VAL A 1 112 ? 15.047 -1.225 -1.697 1.00 81.69 112 VAL A CA 1
ATOM 848 C C . VAL A 1 112 ? 15.540 0.202 -1.459 1.00 81.69 112 VAL A C 1
ATOM 850 O O . VAL A 1 112 ? 16.688 0.382 -1.066 1.00 81.69 112 VAL A O 1
ATOM 853 N N . ASP A 1 113 ? 14.673 1.198 -1.656 1.00 87.00 113 ASP A N 1
ATOM 854 C CA . ASP A 1 113 ? 15.010 2.618 -1.545 1.00 87.00 113 ASP A CA 1
ATOM 855 C C . ASP A 1 113 ? 14.855 3.168 -0.114 1.00 87.00 113 ASP A C 1
ATOM 857 O O . ASP A 1 113 ? 13.995 2.728 0.656 1.00 87.00 113 ASP A O 1
ATOM 861 N N . ASP A 1 114 ? 15.684 4.149 0.247 1.00 87.62 114 ASP A N 1
ATOM 862 C CA . ASP A 1 114 ? 15.650 4.805 1.561 1.00 87.62 114 ASP A CA 1
ATOM 863 C C . ASP A 1 114 ? 14.392 5.659 1.764 1.00 87.62 114 ASP A C 1
ATOM 865 O O . ASP A 1 114 ? 13.845 5.691 2.867 1.00 87.62 114 ASP A O 1
ATOM 869 N N . THR A 1 115 ? 13.888 6.300 0.709 1.00 86.62 115 THR A N 1
ATOM 870 C CA . THR A 1 115 ? 12.661 7.112 0.756 1.00 86.62 115 THR A CA 1
ATOM 871 C C . THR A 1 115 ? 11.453 6.229 1.038 1.00 86.62 115 THR A C 1
ATOM 873 O O . THR A 1 115 ? 10.648 6.515 1.927 1.00 86.62 115 THR A O 1
ATOM 876 N N . ASP A 1 116 ? 11.358 5.099 0.336 1.00 86.75 116 ASP A N 1
ATOM 877 C CA . ASP A 1 116 ? 10.282 4.130 0.539 1.00 86.75 116 ASP A CA 1
ATOM 878 C C . ASP A 1 116 ? 10.322 3.531 1.952 1.00 86.75 116 ASP A C 1
ATOM 880 O O . ASP A 1 116 ? 9.272 3.317 2.563 1.00 86.75 116 ASP A O 1
ATOM 884 N N . ARG A 1 117 ? 11.523 3.308 2.507 1.00 91.19 117 ARG A N 1
ATOM 885 C CA . ARG A 1 117 ? 11.698 2.894 3.908 1.00 91.19 117 ARG A CA 1
ATOM 886 C C . ARG A 1 117 ? 11.173 3.938 4.887 1.00 91.19 117 ARG A C 1
ATOM 888 O O . ARG A 1 117 ? 10.417 3.582 5.788 1.00 91.19 117 ARG A O 1
ATOM 895 N N . GLN A 1 118 ? 11.486 5.216 4.685 1.00 93.94 118 GLN A N 1
ATOM 896 C CA . GLN A 1 118 ? 10.982 6.293 5.545 1.00 93.94 118 GLN A CA 1
ATOM 897 C C . GLN A 1 118 ? 9.451 6.399 5.503 1.00 93.94 118 GLN A C 1
ATOM 899 O O . GLN A 1 118 ? 8.804 6.509 6.548 1.00 93.94 118 GLN A O 1
ATOM 904 N N . HIS A 1 119 ? 8.850 6.324 4.312 1.00 91.00 119 HIS A N 1
ATOM 905 C CA . HIS A 1 119 ? 7.393 6.321 4.175 1.00 91.00 119 HIS A CA 1
ATOM 906 C C . HIS A 1 119 ? 6.758 5.097 4.836 1.00 91.00 119 HIS A C 1
ATOM 908 O O . HIS A 1 119 ? 5.751 5.227 5.535 1.00 91.00 119 HIS A O 1
ATOM 914 N N . PHE A 1 120 ? 7.361 3.921 4.665 1.00 93.69 120 PHE A N 1
ATOM 915 C CA . PHE A 1 120 ? 6.905 2.699 5.313 1.00 93.69 120 PHE A CA 1
ATOM 916 C C . PHE A 1 120 ? 6.922 2.814 6.841 1.00 93.69 120 PHE A C 1
ATOM 918 O O . PHE A 1 120 ? 5.921 2.500 7.483 1.00 93.69 120 PHE A O 1
ATOM 925 N N . GLU A 1 121 ? 8.010 3.319 7.424 1.00 95.00 121 GLU A N 1
ATOM 926 C CA . GLU A 1 121 ? 8.117 3.537 8.870 1.00 95.00 121 GLU A CA 1
ATOM 927 C C . GLU A 1 121 ? 7.066 4.528 9.389 1.00 95.00 121 GLU A C 1
ATOM 929 O O . GLU A 1 121 ? 6.485 4.319 10.455 1.00 95.00 121 GLU A O 1
ATOM 934 N N . ALA A 1 122 ? 6.783 5.598 8.640 1.00 95.25 122 ALA A N 1
ATOM 935 C CA . ALA A 1 122 ? 5.753 6.570 9.005 1.00 95.25 122 ALA A CA 1
ATOM 936 C C . ALA A 1 122 ? 4.344 5.951 9.011 1.00 95.25 122 ALA A C 1
ATOM 938 O O . ALA A 1 122 ? 3.553 6.194 9.931 1.00 95.25 122 ALA A O 1
ATOM 939 N N . VAL A 1 123 ? 4.036 5.120 8.011 1.00 94.75 123 VAL A N 1
ATOM 940 C CA . VAL A 1 123 ? 2.773 4.370 7.947 1.00 94.75 123 VAL A CA 1
ATOM 941 C C . VAL A 1 123 ? 2.695 3.360 9.086 1.00 94.75 123 VAL A C 1
ATOM 943 O O . VAL A 1 123 ? 1.666 3.283 9.754 1.00 94.75 123 VAL A O 1
ATOM 946 N N . GLN A 1 124 ? 3.778 2.631 9.359 1.00 95.56 124 GLN A N 1
ATOM 947 C CA . GLN A 1 124 ? 3.829 1.666 10.452 1.00 95.56 124 GLN A CA 1
ATOM 948 C C . GLN A 1 124 ? 3.557 2.334 11.807 1.00 95.56 124 GLN A C 1
ATOM 950 O O . GLN A 1 124 ? 2.681 1.880 12.538 1.00 95.56 124 GLN A O 1
ATOM 955 N N . LYS A 1 125 ? 4.218 3.459 12.106 1.00 96.69 125 LYS A N 1
ATOM 956 C CA . LYS A 1 125 ? 3.971 4.232 13.337 1.00 96.69 125 LYS A CA 1
ATOM 957 C C . LYS A 1 125 ? 2.520 4.698 13.450 1.00 96.69 125 LYS A C 1
ATOM 959 O O . LYS A 1 125 ? 1.937 4.679 14.532 1.00 96.69 125 LYS A O 1
ATOM 964 N N . SER A 1 126 ? 1.930 5.110 12.331 1.00 95.12 126 SER A N 1
ATOM 965 C CA . SER A 1 126 ? 0.536 5.558 12.287 1.00 95.12 126 SER A CA 1
ATOM 966 C C . SER A 1 126 ? -0.442 4.402 12.527 1.00 95.12 126 SER A C 1
ATOM 968 O O . SER A 1 126 ? -1.425 4.577 13.245 1.00 95.12 126 SER A O 1
ATOM 970 N N . LEU A 1 127 ? -0.158 3.212 11.986 1.00 96.00 127 LEU A N 1
ATOM 971 C CA . LEU A 1 127 ? -0.930 1.999 12.260 1.00 96.00 127 LEU A CA 1
ATOM 972 C C . LEU A 1 127 ? -0.803 1.561 13.718 1.00 96.00 127 LEU A C 1
ATOM 974 O O . LEU A 1 127 ? -1.814 1.264 14.340 1.00 96.00 127 LEU A O 1
ATOM 978 N N . GLU A 1 128 ? 0.398 1.584 14.294 1.00 96.25 128 GLU A N 1
ATOM 979 C CA . GLU A 1 128 ? 0.607 1.280 15.715 1.00 96.25 128 GLU A CA 1
ATOM 980 C C . GLU A 1 128 ? -0.210 2.217 16.617 1.00 96.25 128 GLU A C 1
ATOM 982 O O . GLU A 1 128 ? -0.906 1.759 17.525 1.00 96.25 128 GLU A O 1
ATOM 987 N N . ALA A 1 129 ? -0.205 3.523 16.331 1.00 95.88 129 ALA A N 1
ATOM 988 C CA . ALA A 1 129 ? -1.023 4.492 17.057 1.00 95.88 129 ALA A CA 1
ATOM 989 C C . ALA A 1 129 ? -2.531 4.235 16.883 1.00 95.88 129 ALA A C 1
ATOM 991 O O . ALA A 1 129 ? -3.290 4.319 17.852 1.00 95.88 129 ALA A O 1
ATOM 992 N N . PHE A 1 130 ? -2.966 3.893 15.667 1.00 95.56 130 PHE A N 1
ATOM 993 C CA . PHE A 1 130 ? -4.353 3.526 15.387 1.00 95.56 130 PHE A CA 1
ATOM 994 C C . PHE A 1 130 ? -4.778 2.277 16.166 1.00 95.56 130 PHE A C 1
ATOM 996 O O . PHE A 1 130 ? -5.850 2.266 16.767 1.00 95.56 130 PHE A O 1
ATOM 1003 N N . TRP A 1 131 ? -3.917 1.266 16.234 1.00 95.69 131 TRP A N 1
ATOM 1004 C CA . TRP A 1 131 ? -4.162 0.051 16.999 1.00 95.69 131 TRP A CA 1
ATOM 1005 C C . TRP A 1 131 ? -4.304 0.306 18.491 1.00 95.69 131 TRP A C 1
ATOM 1007 O O . TRP A 1 131 ? -5.252 -0.181 19.094 1.00 95.69 131 TRP A O 1
ATOM 1017 N N . VAL A 1 132 ? -3.445 1.142 19.074 1.00 96.56 132 VAL A N 1
ATOM 1018 C CA . VAL A 1 132 ? -3.582 1.545 20.481 1.00 96.56 132 VAL A CA 1
ATOM 1019 C C . VAL A 1 132 ? -4.913 2.261 20.734 1.00 96.56 132 VAL A C 1
ATOM 1021 O O . VAL A 1 132 ? -5.517 2.090 21.792 1.00 96.56 132 VAL A O 1
ATOM 1024 N N . ALA A 1 133 ? -5.385 3.078 19.789 1.00 94.50 133 ALA A N 1
ATOM 1025 C CA . ALA A 1 133 ? -6.685 3.734 19.904 1.00 94.50 133 ALA A CA 1
ATOM 1026 C C . ALA A 1 133 ? -7.849 2.736 19.780 1.00 94.50 133 ALA A C 1
ATOM 1028 O O . ALA A 1 133 ? -8.810 2.833 20.539 1.00 94.50 133 ALA A O 1
ATOM 1029 N N . GLN A 1 134 ? -7.747 1.767 18.869 1.00 94.62 134 GLN A N 1
ATOM 1030 C CA . GLN A 1 134 ? -8.729 0.694 18.724 1.00 94.62 134 GLN A CA 1
ATOM 1031 C C . GLN A 1 134 ? -8.791 -0.182 19.980 1.00 94.62 134 GLN A C 1
ATOM 1033 O O . GLN A 1 134 ? -9.881 -0.464 20.459 1.00 94.62 134 GLN A O 1
ATOM 1038 N N . ASP A 1 135 ? -7.651 -0.546 20.563 1.00 95.19 135 ASP A N 1
ATOM 1039 C CA . ASP A 1 135 ? -7.603 -1.367 21.776 1.00 95.19 135 ASP A CA 1
ATOM 1040 C C . ASP A 1 135 ? -8.317 -0.672 22.953 1.00 95.19 135 ASP A C 1
ATOM 1042 O O . ASP A 1 135 ? -8.990 -1.327 23.740 1.00 95.19 135 ASP A O 1
ATOM 1046 N N . LYS A 1 136 ? -8.255 0.666 23.037 1.00 93.81 136 LYS A N 1
ATOM 1047 C CA . LYS A 1 136 ? -9.019 1.454 24.025 1.00 93.81 136 LYS A CA 1
ATOM 1048 C C . LYS A 1 136 ? -10.521 1.507 23.751 1.00 93.81 136 LYS A C 1
ATOM 1050 O O . LYS A 1 136 ? -11.280 1.751 24.677 1.00 93.81 136 LYS A O 1
ATOM 1055 N N . LEU A 1 137 ? -10.928 1.376 22.491 1.00 90.62 137 LEU A N 1
ATOM 1056 C CA . LEU A 1 137 ? -12.335 1.36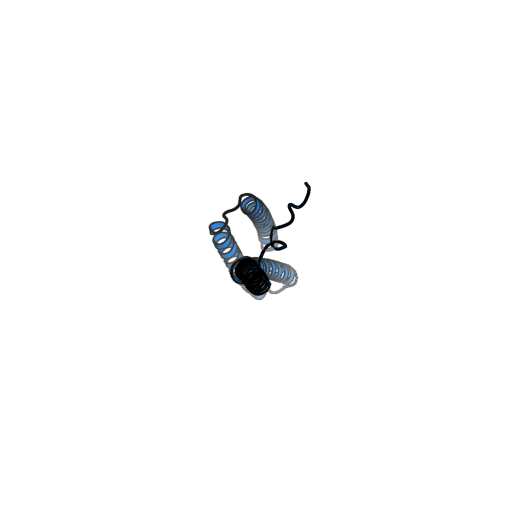8 22.089 1.00 90.62 137 LEU A CA 1
ATOM 1057 C C . LEU A 1 137 ? -12.989 0.016 22.393 1.00 90.62 137 LEU A C 1
ATOM 1059 O O . LEU A 1 137 ? -14.174 -0.026 22.703 1.00 90.62 137 LEU A O 1
ATOM 1063 N N . LEU A 1 138 ? -12.219 -1.070 22.288 1.00 89.38 138 LEU A N 1
ATOM 1064 C CA . LEU A 1 138 ? -12.698 -2.437 22.503 1.00 89.38 138 LEU A CA 1
ATOM 1065 C C . LEU A 1 138 ? -12.629 -2.895 23.972 1.00 89.38 138 LEU A C 1
ATOM 1067 O O . LEU A 1 138 ? -13.252 -3.902 24.301 1.00 89.38 138 LEU A O 1
ATOM 1071 N N . ALA A 1 139 ? -11.865 -2.200 24.823 1.00 81.06 139 ALA A N 1
ATOM 1072 C CA . ALA A 1 139 ? -11.745 -2.471 26.261 1.00 81.06 139 ALA A CA 1
ATOM 1073 C C . ALA A 1 139 ? -12.995 -2.046 27.048 1.00 81.06 139 ALA A C 1
ATOM 1075 O O . ALA A 1 139 ? -13.374 -2.802 27.972 1.00 81.06 139 ALA A O 1
#

Secondary structure (DSSP, 8-state):
---PPPS-TTS-HHHHHHHHHHHHHHHHHHHHHHHHHHHHHHHHHHHHIIIIIHHHHHHHHHHHHHHHHHHHHHHHHTT---HHHHHHHHHHHHHHHHHHHHHHHHHHTT--SHHHHHHHHHHHHHHHHHHHHHHHHH-

Sequence (139 aa):
MPAMPLPLSTLKPGQRLRGLLALLILLVGLLAGVAMSHTQSASSASRHFSEVVMPSMKRVHDLVAAVDEVRGLSALHLLLRDDAERAALETRLSAERRMIDKRMAAYGKRLVDDTDRQHFEAVQKSLEAFWVAQDKLLA

pLDDT: mean 87.59, std 10.76, range [47.75, 96.69]

Foldseek 3Di:
DDDDPDPLPVDDPVVSVVVVVVVVVVVVVVVVVVVVVVVVVVVVVVCCCVVPVVVVVVLVVVLVVLVVVLVVLLVVLVVDPDPVVNVVSVVVSVVSLVVSVVSLVVVCVPDDDPVVNVVSVVVVVVSVVVVVVSVVSSD

Radius of gyration: 32.0 Å; Cα contacts (8 Å, |Δi|>4): 34; chains: 1; bounding box: 59×38×90 Å

Mean predicted aligned error: 10.86 Å

Nearest PDB structures (foldseek):
  8bsa-assembly2_B  TM=9.030E-01  e=9.481E-02  Vibrio cholerae O1 biovar El Tor str. N16961
  6o3e-assembly1_B  TM=6.236E-01  e=3.587E+00  Mus musculus
  4ilo-assembly1_A  TM=5.433E-01  e=7.987E+00  Chlamydia trachomatis L2/434/Bu

Solvent-accessible surface area (backbone atoms only — not comparable to full-atom values): 7898 Å² total; per-residue (Å²): 133,85,80,79,78,75,85,54,88,82,55,58,72,73,56,39,53,52,52,53,50,52,51,48,53,51,51,52,52,51,50,51,51,53,53,50,52,53,50,49,53,52,50,51,53,53,45,46,42,62,71,50,50,49,56,50,52,49,54,53,50,57,48,52,54,51,53,52,49,49,51,50,52,55,56,48,50,76,70,54,85,50,68,69,62,38,53,54,49,51,54,50,47,55,52,51,50,54,50,50,52,52,50,50,56,60,50,63,76,68,62,82,52,70,67,60,46,52,54,48,53,53,50,50,53,51,49,54,52,49,48,58,53,48,54,66,72,75,106